Protein AF-A0A9J7DCD7-F1 (afdb_monomer_lite)

pLDDT: mean 76.03, std 17.45, range [35.69, 95.81]

Radius of gyration: 17.98 Å; chains: 1; bounding box: 31×50×54 Å

Structure (mmCIF, N/CA/C/O backbone):
data_AF-A0A9J7DCD7-F1
#
_entry.id   AF-A0A9J7DCD7-F1
#
loop_
_atom_site.group_PDB
_atom_site.id
_atom_site.type_symbol
_atom_site.label_atom_id
_atom_site.label_alt_id
_atom_site.label_comp_id
_atom_site.label_asym_id
_atom_site.label_entity_id
_atom_site.label_seq_id
_atom_site.pdbx_PDB_ins_code
_atom_site.Cartn_x
_atom_site.Cartn_y
_atom_site.Cartn_z
_atom_site.occupancy
_atom_site.B_iso_or_equiv
_atom_site.auth_seq_id
_atom_site.auth_comp_id
_atom_site.auth_asym_id
_atom_site.auth_atom_id
_atom_site.pdbx_PDB_model_num
ATOM 1 N N . ILE A 1 1 ? -4.444 -31.155 -40.9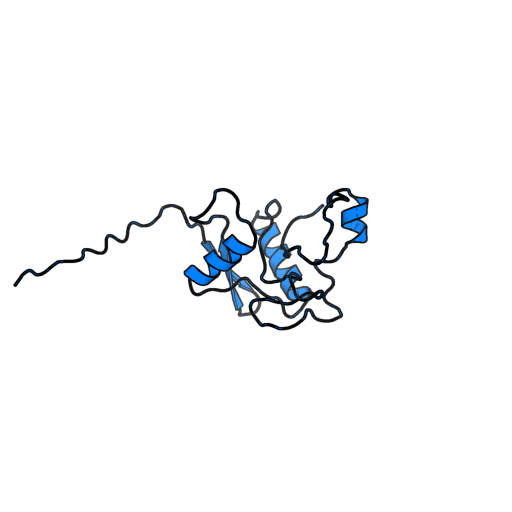01 1.00 42.91 1 ILE A N 1
ATOM 2 C CA . ILE A 1 1 ? -4.929 -30.760 -39.558 1.00 42.91 1 ILE A CA 1
ATOM 3 C C . ILE A 1 1 ? -3.760 -30.957 -38.599 1.00 42.91 1 ILE A C 1
ATOM 5 O O . ILE A 1 1 ? -3.302 -32.080 -38.454 1.00 42.91 1 ILE A O 1
ATOM 9 N N . PHE A 1 2 ? -3.175 -29.875 -38.080 1.00 35.69 2 PHE A N 1
ATOM 10 C CA . PHE A 1 2 ? -2.098 -29.944 -37.087 1.00 35.69 2 PHE A CA 1
ATOM 11 C C . PHE A 1 2 ? -2.682 -29.474 -35.760 1.00 35.69 2 PHE A C 1
ATOM 13 O O . PHE A 1 2 ? -3.041 -28.308 -35.616 1.00 35.69 2 PHE A O 1
ATOM 20 N N . ILE A 1 3 ? -2.843 -30.404 -34.822 1.00 47.34 3 ILE A N 1
ATOM 21 C CA . ILE A 1 3 ? -3.266 -30.094 -33.458 1.00 47.34 3 ILE A CA 1
ATOM 22 C C . ILE A 1 3 ? -2.012 -29.619 -32.723 1.00 47.34 3 ILE A C 1
ATOM 24 O O . ILE A 1 3 ? -1.199 -30.423 -32.274 1.00 47.34 3 ILE A O 1
ATOM 28 N N . LEU A 1 4 ? -1.825 -28.301 -32.659 1.00 46.22 4 LEU A N 1
ATOM 29 C CA . LEU A 1 4 ? -0.849 -27.684 -31.767 1.00 46.22 4 LEU A CA 1
ATOM 30 C C . LEU A 1 4 ? -1.364 -27.844 -30.334 1.00 46.22 4 LEU A C 1
ATOM 32 O O . LEU A 1 4 ? -2.202 -27.072 -29.872 1.00 46.22 4 LEU A O 1
ATOM 36 N N . PHE A 1 5 ? -0.869 -28.861 -29.631 1.00 48.94 5 PHE A N 1
ATOM 37 C CA . PHE A 1 5 ? -0.942 -28.900 -28.176 1.00 48.94 5 PHE A CA 1
ATOM 38 C C . PHE A 1 5 ? -0.051 -27.777 -27.643 1.00 48.94 5 PHE A C 1
ATOM 40 O O . PHE A 1 5 ? 1.160 -27.936 -27.494 1.00 48.94 5 PHE A O 1
ATOM 47 N N . PHE A 1 6 ? -0.653 -26.619 -27.376 1.00 50.31 6 PHE A N 1
ATOM 48 C CA . PHE A 1 6 ? -0.058 -25.608 -26.513 1.00 50.31 6 PHE A CA 1
ATOM 49 C C . PHE A 1 6 ? -0.032 -26.207 -25.104 1.00 50.31 6 PHE A C 1
ATOM 51 O O . PHE A 1 6 ? -0.970 -26.063 -24.321 1.00 50.31 6 PHE A O 1
ATOM 58 N N . VAL A 1 7 ? 1.014 -26.975 -24.801 1.00 55.09 7 VAL A N 1
ATOM 59 C CA . VAL A 1 7 ? 1.309 -27.357 -23.425 1.00 55.09 7 VAL A CA 1
ATOM 60 C C . VAL A 1 7 ? 1.691 -26.054 -22.739 1.00 55.09 7 VAL A C 1
ATOM 62 O O . VAL A 1 7 ? 2.806 -25.559 -22.898 1.00 55.09 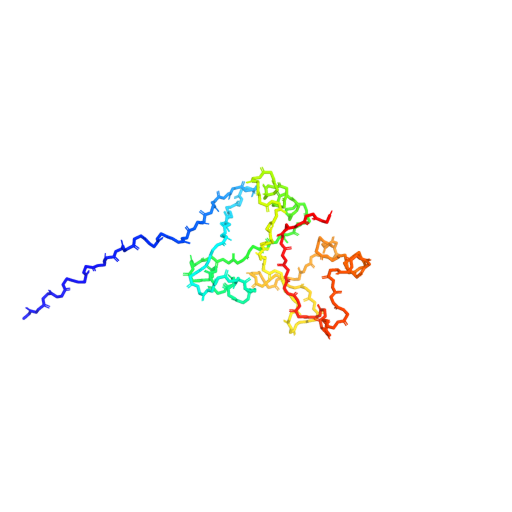7 VAL A O 1
ATOM 65 N N . LEU A 1 8 ? 0.731 -25.451 -22.037 1.00 56.94 8 LEU A N 1
ATOM 66 C CA . LEU A 1 8 ? 1.012 -24.406 -21.068 1.00 56.94 8 LEU A CA 1
ATOM 67 C C . LEU A 1 8 ? 1.868 -25.062 -19.988 1.00 56.94 8 LEU A C 1
ATOM 69 O O . LEU A 1 8 ? 1.356 -25.616 -19.017 1.00 56.94 8 LEU A O 1
ATOM 73 N N . PHE A 1 9 ? 3.184 -25.042 -20.186 1.00 49.84 9 PHE A N 1
ATOM 74 C CA . PHE A 1 9 ? 4.126 -25.224 -19.101 1.00 49.84 9 PHE A CA 1
ATOM 75 C C . PHE A 1 9 ? 3.864 -24.071 -18.133 1.00 49.84 9 PHE A C 1
ATOM 77 O O . PHE A 1 9 ? 4.403 -22.974 -18.276 1.00 49.84 9 PHE A O 1
ATOM 84 N N . PHE A 1 10 ? 2.982 -24.310 -17.161 1.00 54.31 10 PHE A N 1
ATOM 85 C CA . PHE A 1 10 ? 2.968 -23.577 -15.907 1.00 54.31 10 PHE A CA 1
ATOM 86 C C . PHE A 1 10 ? 4.304 -23.888 -15.241 1.00 54.31 10 PHE A C 1
ATOM 88 O O . PHE A 1 10 ? 4.406 -24.786 -14.413 1.00 54.31 10 PHE A O 1
ATOM 95 N N . SER A 1 11 ? 5.356 -23.195 -15.665 1.00 52.72 11 SER A N 1
ATOM 96 C CA . SER A 1 11 ? 6.583 -23.104 -14.896 1.00 52.72 11 SER A CA 1
ATOM 97 C C . SER A 1 11 ? 6.201 -22.369 -13.615 1.00 52.72 11 SER A C 1
ATOM 99 O O . SER A 1 11 ? 5.861 -21.184 -13.697 1.00 52.72 11 SER A O 1
ATOM 101 N N . PRO A 1 12 ? 6.188 -23.023 -12.438 1.00 50.84 12 PRO A N 1
ATOM 102 C CA . PRO A 1 12 ? 6.014 -22.297 -11.196 1.00 50.84 12 PRO A CA 1
ATOM 103 C C . PRO A 1 12 ? 7.245 -21.411 -11.063 1.00 50.84 12 PRO A C 1
ATOM 105 O O . PRO A 1 12 ? 8.328 -21.908 -10.775 1.00 50.84 12 PRO A O 1
ATOM 108 N N . CYS A 1 13 ? 7.100 -20.117 -11.362 1.00 53.44 13 CYS A N 1
ATOM 109 C CA . CYS A 1 13 ? 8.169 -19.145 -11.195 1.00 53.44 13 CYS A CA 1
ATOM 110 C C . CYS A 1 13 ? 8.575 -19.170 -9.713 1.00 53.44 13 CYS A C 1
ATOM 112 O O . CYS A 1 13 ? 7.793 -18.721 -8.864 1.00 53.44 13 CYS A O 1
ATOM 114 N N . PRO A 1 14 ? 9.755 -19.710 -9.358 1.00 49.47 14 PRO A N 1
ATOM 115 C CA . PRO A 1 14 ? 10.227 -19.724 -7.988 1.00 49.47 14 PRO A CA 1
ATOM 116 C C . PRO A 1 14 ? 10.776 -18.328 -7.686 1.00 49.47 14 PRO A C 1
ATOM 118 O O . PRO A 1 14 ? 11.978 -18.106 -7.651 1.00 49.47 14 PRO A O 1
ATOM 121 N N . GLY A 1 15 ? 9.886 -17.346 -7.555 1.00 54.12 15 GLY A N 1
ATOM 122 C CA . GLY A 1 15 ? 10.289 -15.943 -7.419 1.00 54.12 15 GLY A CA 1
ATOM 123 C C . GLY A 1 15 ? 9.246 -15.020 -6.801 1.00 54.12 15 GLY A C 1
ATOM 124 O O . GLY A 1 15 ? 9.576 -13.910 -6.397 1.00 54.12 15 GLY A O 1
ATOM 125 N N . GLN A 1 16 ? 7.998 -15.465 -6.662 1.00 58.97 16 GLN A N 1
ATOM 126 C CA . GLN A 1 16 ? 6.912 -14.621 -6.175 1.00 58.97 16 GLN A CA 1
ATOM 127 C C . GLN A 1 16 ? 6.481 -15.052 -4.770 1.00 58.97 16 GLN A C 1
ATOM 129 O O . GLN A 1 16 ? 5.580 -15.869 -4.595 1.00 58.97 16 GLN A O 1
ATOM 134 N N . ARG A 1 17 ? 7.141 -14.510 -3.740 1.00 77.19 17 ARG A N 1
ATOM 135 C CA . ARG A 1 17 ? 6.702 -14.669 -2.344 1.00 77.19 17 ARG A CA 1
ATOM 136 C C . ARG A 1 17 ? 5.630 -13.625 -2.022 1.00 77.19 17 ARG A C 1
ATOM 138 O O . ARG A 1 17 ? 5.950 -12.579 -1.458 1.00 77.19 17 ARG A O 1
ATOM 145 N N . ILE A 1 18 ? 4.385 -13.918 -2.405 1.00 87.88 18 ILE A N 1
ATOM 146 C CA . ILE A 1 18 ? 3.208 -13.159 -1.965 1.00 87.88 18 ILE A CA 1
ATOM 147 C C . ILE A 1 18 ? 2.647 -13.794 -0.695 1.00 87.88 18 ILE A C 1
ATOM 149 O O . ILE A 1 18 ? 2.290 -14.970 -0.685 1.00 87.88 18 ILE A O 1
ATOM 153 N N . THR A 1 19 ? 2.538 -12.994 0.359 1.00 91.12 19 THR A N 1
ATOM 154 C CA . THR A 1 19 ? 1.863 -13.358 1.607 1.00 91.12 19 THR A CA 1
ATOM 155 C C . THR A 1 19 ? 0.447 -12.797 1.583 1.00 91.12 19 THR A C 1
ATOM 157 O O . THR A 1 19 ? 0.258 -11.624 1.272 1.00 91.12 19 THR A O 1
ATOM 160 N N . THR A 1 20 ? -0.545 -13.619 1.922 1.00 92.75 20 THR A N 1
ATOM 161 C CA . THR A 1 20 ? -1.944 -13.177 2.036 1.00 92.75 20 THR A CA 1
ATOM 162 C C . THR A 1 20 ? -2.295 -12.958 3.498 1.00 92.75 20 THR A C 1
ATOM 164 O O . THR A 1 20 ? -1.969 -13.798 4.337 1.00 92.75 20 THR A O 1
ATOM 167 N N . ILE A 1 21 ? -2.964 -11.850 3.802 1.00 92.00 21 ILE A N 1
ATOM 168 C CA . ILE A 1 21 ? -3.376 -11.493 5.162 1.00 92.00 21 ILE A CA 1
ATOM 169 C C . ILE A 1 21 ? -4.824 -11.015 5.160 1.00 92.00 21 ILE A C 1
ATOM 171 O O . ILE A 1 21 ? -5.322 -10.544 4.140 1.00 92.00 21 ILE A O 1
ATOM 175 N N . HIS A 1 22 ? -5.487 -11.122 6.306 1.00 92.06 22 HIS A N 1
ATOM 176 C CA . HIS A 1 22 ? -6.851 -10.637 6.488 1.00 92.06 22 HIS A CA 1
ATOM 177 C C . HIS A 1 22 ? -6.855 -9.630 7.635 1.00 92.06 22 HIS A C 1
ATOM 179 O O . HIS A 1 22 ? -6.460 -9.977 8.746 1.00 92.06 22 HIS A O 1
ATOM 185 N N . LEU A 1 23 ? -7.279 -8.399 7.355 1.00 89.31 23 LEU A N 1
ATOM 186 C CA . LEU A 1 23 ? -7.428 -7.326 8.340 1.00 89.31 23 LEU A CA 1
ATOM 187 C C . LEU A 1 23 ? -8.816 -6.708 8.159 1.00 89.31 23 LEU A C 1
ATOM 189 O O . LEU A 1 23 ? -9.169 -6.316 7.049 1.00 89.31 23 LEU A O 1
ATOM 193 N N . ASP A 1 24 ? -9.607 -6.665 9.232 1.00 86.75 24 ASP A N 1
ATOM 194 C CA . ASP A 1 24 ? -10.950 -6.061 9.264 1.00 86.75 24 ASP A CA 1
ATOM 195 C C . ASP A 1 24 ? -11.890 -6.536 8.139 1.00 86.75 24 ASP A C 1
ATOM 197 O O . ASP A 1 24 ? -12.629 -5.760 7.538 1.00 86.75 24 ASP A O 1
ATOM 201 N N . GLY A 1 25 ? -11.837 -7.833 7.814 1.00 87.94 25 GLY A N 1
ATOM 202 C CA . GLY A 1 25 ? -12.650 -8.436 6.751 1.00 87.94 25 GLY A CA 1
ATOM 203 C C . GLY A 1 25 ? -12.152 -8.170 5.325 1.00 87.94 25 GLY A C 1
ATOM 204 O O . GLY A 1 25 ? -12.760 -8.656 4.374 1.00 87.94 25 GLY A O 1
ATOM 205 N N . VAL A 1 26 ? -11.034 -7.457 5.159 1.00 91.06 26 VAL A N 1
ATOM 206 C CA . VAL A 1 26 ? -10.390 -7.203 3.865 1.00 91.06 26 VAL A CA 1
ATOM 207 C C . VAL A 1 26 ? -9.172 -8.109 3.700 1.00 91.06 26 VAL A C 1
ATOM 209 O O . VAL A 1 26 ? -8.347 -8.250 4.605 1.00 91.06 26 VAL A O 1
ATOM 212 N N . 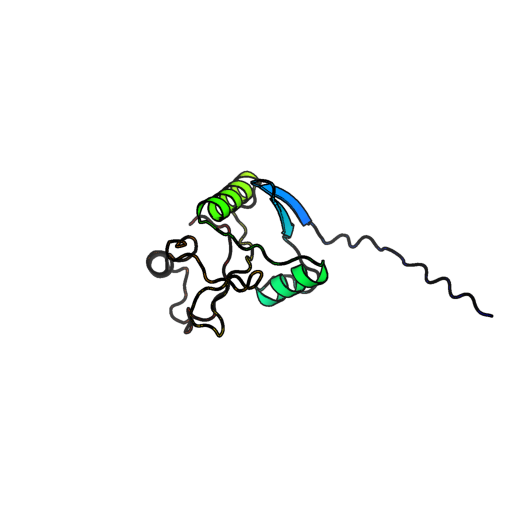GLN A 1 27 ? -9.051 -8.724 2.524 1.00 94.31 27 GLN A N 1
ATOM 213 C CA . GLN A 1 27 ? -7.892 -9.527 2.150 1.00 94.31 27 GLN A CA 1
ATOM 214 C C . GLN A 1 27 ? -6.827 -8.647 1.485 1.00 94.31 27 GLN A C 1
ATOM 216 O O . GLN A 1 27 ? -7.106 -7.962 0.502 1.00 94.31 27 GLN A O 1
ATOM 221 N N . TYR A 1 28 ? -5.599 -8.700 1.997 1.00 95.00 28 TYR A N 1
ATOM 222 C CA . TYR A 1 28 ? -4.446 -7.994 1.441 1.00 95.00 28 TYR A CA 1
ATOM 223 C C . TYR A 1 28 ? -3.368 -8.972 0.983 1.00 95.00 28 TYR A C 1
ATOM 225 O O . TYR A 1 28 ? -3.189 -10.050 1.553 1.00 95.00 28 TYR A O 1
ATOM 233 N N . PHE A 1 29 ? -2.608 -8.546 -0.024 1.00 95.00 29 PHE A N 1
ATOM 234 C CA . PHE A 1 29 ? -1.493 -9.288 -0.598 1.00 95.00 29 PHE A CA 1
ATOM 235 C C . PHE A 1 29 ? -0.213 -8.477 -0.431 1.00 95.00 29 PHE A C 1
ATOM 237 O O . PHE A 1 29 ? -0.110 -7.352 -0.916 1.00 95.00 29 PHE A O 1
ATOM 244 N N . ILE A 1 30 ? 0.770 -9.057 0.245 1.00 92.88 30 ILE A N 1
ATOM 245 C CA . ILE A 1 30 ? 2.064 -8.435 0.507 1.00 92.88 30 ILE A CA 1
ATOM 246 C C . ILE A 1 30 ? 3.098 -9.125 -0.370 1.00 92.88 30 ILE A C 1
ATOM 248 O O . ILE A 1 30 ? 3.364 -10.314 -0.187 1.00 92.88 30 ILE A O 1
ATOM 252 N N . SER A 1 31 ? 3.707 -8.383 -1.293 1.00 90.81 31 SER A N 1
ATOM 253 C CA . SER A 1 31 ? 4.850 -8.873 -2.061 1.00 90.81 31 SER A CA 1
ATOM 254 C C . SER A 1 31 ? 6.135 -8.176 -1.644 1.00 90.81 31 SER A C 1
ATOM 256 O O . SER A 1 31 ? 6.176 -6.955 -1.517 1.00 90.81 31 SER A O 1
ATOM 258 N N . ARG A 1 32 ? 7.203 -8.961 -1.491 1.00 86.31 32 ARG A N 1
ATOM 259 C CA . ARG A 1 32 ? 8.575 -8.458 -1.296 1.00 86.31 32 ARG A CA 1
ATOM 260 C C . ARG A 1 32 ? 9.419 -8.495 -2.566 1.00 86.31 32 ARG A C 1
ATOM 262 O O . ARG A 1 32 ? 10.569 -8.078 -2.549 1.00 86.31 32 ARG A O 1
ATOM 269 N N . MET A 1 33 ? 8.882 -9.068 -3.638 1.00 84.12 33 MET A N 1
ATOM 270 C CA . MET A 1 33 ? 9.609 -9.336 -4.875 1.00 84.12 33 MET A CA 1
ATOM 271 C C . MET A 1 33 ? 8.735 -8.976 -6.073 1.00 84.12 33 MET A C 1
ATOM 273 O O . MET A 1 33 ? 7.508 -8.947 -5.984 1.00 84.12 33 MET A O 1
ATOM 277 N N . ASN A 1 34 ? 9.375 -8.688 -7.198 1.00 83.94 34 ASN A N 1
ATOM 278 C CA . ASN A 1 34 ? 8.713 -8.450 -8.473 1.00 83.94 34 ASN A CA 1
ATOM 279 C C . ASN A 1 34 ? 9.588 -9.025 -9.601 1.00 83.94 34 ASN A C 1
ATOM 281 O O . ASN A 1 34 ? 10.801 -9.139 -9.417 1.00 83.94 34 ASN A O 1
ATOM 285 N N . PRO A 1 35 ? 9.008 -9.376 -10.759 1.00 84.56 35 PRO A N 1
ATOM 286 C CA . PRO A 1 35 ? 9.760 -9.966 -11.863 1.00 84.56 35 PRO A CA 1
ATOM 287 C C . PRO A 1 35 ? 10.506 -8.938 -12.732 1.00 84.56 35 PRO A C 1
ATOM 289 O O . PRO A 1 35 ? 11.212 -9.338 -13.652 1.00 84.56 35 PRO A O 1
ATOM 292 N N . TYR A 1 36 ? 10.326 -7.633 -12.499 1.00 81.88 36 TYR A N 1
ATOM 293 C CA . TYR A 1 36 ? 10.794 -6.577 -13.402 1.00 81.88 36 TYR A CA 1
ATOM 294 C C . TYR A 1 36 ? 12.162 -6.004 -13.014 1.00 81.88 36 TYR A C 1
ATOM 296 O O . TYR A 1 36 ? 12.930 -5.619 -13.890 1.00 81.88 36 TYR A O 1
ATOM 304 N N . SER A 1 37 ? 12.463 -5.914 -11.717 1.00 81.88 37 SER A N 1
ATOM 305 C CA . SER A 1 37 ? 13.680 -5.277 -11.204 1.00 81.88 37 SER A CA 1
ATOM 306 C C . SER A 1 37 ? 14.053 -5.812 -9.814 1.00 81.88 37 SER A C 1
ATOM 308 O O . SER A 1 37 ? 13.149 -6.098 -9.025 1.00 81.88 37 SER A O 1
ATOM 310 N N . PRO A 1 38 ? 15.353 -5.904 -9.463 1.00 77.44 38 PRO A N 1
ATOM 311 C CA . PRO A 1 38 ? 15.782 -6.224 -8.097 1.00 77.44 38 PRO A CA 1
ATOM 312 C C . PRO A 1 38 ? 15.317 -5.180 -7.070 1.00 77.44 38 PRO A C 1
ATOM 314 O O . PRO A 1 38 ? 15.027 -5.532 -5.929 1.00 77.44 38 PRO A O 1
ATOM 317 N N . GLU A 1 39 ? 15.180 -3.918 -7.483 1.00 76.50 39 GLU A N 1
ATOM 318 C CA . GLU A 1 39 ? 14.638 -2.835 -6.661 1.00 76.50 39 GLU A CA 1
ATOM 319 C C . GLU A 1 39 ? 13.290 -2.366 -7.206 1.00 76.50 39 GLU A C 1
ATOM 321 O O . GLU A 1 39 ? 13.144 -2.057 -8.393 1.00 76.50 39 GLU A O 1
ATOM 326 N N . LEU A 1 40 ? 12.286 -2.301 -6.332 1.00 79.06 40 LEU A N 1
ATOM 327 C CA . LEU A 1 40 ? 10.929 -1.929 -6.711 1.00 79.06 40 LEU A CA 1
ATOM 328 C C . LEU A 1 40 ? 10.673 -0.443 -6.436 1.00 79.06 40 LEU A C 1
ATOM 330 O O . LEU A 1 40 ? 10.568 -0.024 -5.280 1.00 79.06 40 LEU A O 1
ATOM 334 N N . ASN A 1 41 ? 10.493 0.349 -7.495 1.00 86.62 41 ASN A N 1
ATOM 335 C CA . ASN A 1 41 ? 9.941 1.703 -7.386 1.00 86.62 41 ASN A CA 1
ATOM 336 C C . ASN A 1 41 ? 8.400 1.684 -7.414 1.00 86.62 41 ASN A C 1
ATOM 338 O O . ASN A 1 41 ? 7.788 0.659 -7.717 1.00 86.62 41 ASN A O 1
ATOM 342 N N . TYR A 1 42 ? 7.767 2.819 -7.114 1.00 88.50 42 TYR A N 1
ATOM 343 C CA . TYR A 1 42 ? 6.308 2.916 -7.020 1.00 88.50 42 TYR A CA 1
ATOM 344 C C . TYR A 1 42 ? 5.589 2.530 -8.310 1.00 88.50 42 TYR A C 1
ATOM 346 O O . TYR A 1 42 ? 4.609 1.793 -8.264 1.00 88.50 42 TYR A O 1
ATOM 354 N N . PHE A 1 43 ? 6.066 3.004 -9.463 1.00 89.75 43 PHE A N 1
ATOM 355 C CA . PHE A 1 43 ? 5.415 2.736 -10.745 1.00 89.75 43 PHE A CA 1
ATOM 356 C C . PHE A 1 43 ? 5.485 1.254 -11.099 1.00 89.75 43 PHE A C 1
ATOM 358 O O . PHE A 1 43 ? 4.492 0.681 -11.544 1.00 89.75 43 PHE A O 1
ATOM 365 N N . LEU A 1 44 ? 6.626 0.616 -10.831 1.00 90.56 44 LEU A N 1
ATOM 366 C CA . LEU A 1 44 ? 6.771 -0.827 -10.982 1.00 90.56 44 LEU A CA 1
ATOM 367 C C . LEU A 1 44 ? 5.887 -1.587 -9.983 1.00 90.56 44 LEU A C 1
ATOM 369 O O . LEU A 1 44 ? 5.286 -2.587 -10.363 1.00 90.56 44 LEU A O 1
ATOM 373 N N . ALA A 1 45 ? 5.746 -1.115 -8.738 1.00 91.50 45 ALA A N 1
ATOM 374 C CA . ALA A 1 45 ? 4.856 -1.733 -7.748 1.00 91.50 45 ALA A CA 1
ATOM 375 C C . ALA A 1 45 ? 3.393 -1.650 -8.184 1.00 91.50 45 ALA A C 1
ATOM 377 O O . ALA A 1 45 ? 2.661 -2.637 -8.130 1.00 91.50 45 ALA A O 1
ATOM 378 N N . TYR A 1 46 ? 2.994 -0.480 -8.679 1.00 92.69 46 TYR A N 1
ATOM 379 C CA . TYR A 1 46 ? 1.669 -0.238 -9.221 1.00 92.69 46 TYR A CA 1
ATOM 380 C C . TYR A 1 46 ? 1.392 -1.171 -10.403 1.00 92.69 46 TYR A C 1
ATOM 382 O O . TYR A 1 46 ? 0.410 -1.912 -10.384 1.00 92.69 46 TYR A O 1
ATOM 390 N N . GLN A 1 47 ? 2.283 -1.203 -11.400 1.00 92.56 47 GLN A N 1
ATOM 391 C CA . GLN A 1 47 ? 2.150 -2.079 -12.568 1.00 92.56 47 GLN A CA 1
ATOM 392 C C . GLN A 1 47 ? 2.123 -3.559 -12.184 1.00 92.56 47 GLN A C 1
ATOM 394 O O . GLN A 1 47 ? 1.332 -4.319 -12.740 1.00 92.56 47 GLN A O 1
ATOM 399 N N . TYR A 1 48 ? 2.935 -3.964 -11.209 1.00 92.25 48 TYR A N 1
ATOM 400 C CA . TYR A 1 48 ? 2.978 -5.339 -10.736 1.00 92.25 48 TYR A CA 1
ATOM 401 C C . TYR A 1 48 ? 1.675 -5.775 -10.064 1.00 92.25 48 TYR A C 1
ATOM 403 O O . TYR A 1 48 ? 1.147 -6.836 -10.382 1.00 92.25 48 TYR A O 1
ATOM 411 N N . CYS A 1 49 ? 1.091 -4.949 -9.193 1.00 94.00 49 CYS A N 1
ATOM 412 C CA . CYS A 1 49 ? -0.229 -5.254 -8.641 1.00 94.00 49 CYS A CA 1
ATOM 413 C C . CYS A 1 49 ? -1.278 -5.379 -9.756 1.00 94.00 49 CYS A C 1
ATOM 415 O O . CYS A 1 49 ? -2.055 -6.333 -9.760 1.00 94.00 49 CYS A O 1
ATOM 417 N N . ARG A 1 50 ? -1.258 -4.471 -10.742 1.00 94.88 50 ARG A N 1
ATOM 418 C CA . ARG A 1 50 ? -2.200 -4.495 -11.872 1.00 94.88 50 ARG A CA 1
ATOM 419 C C . ARG A 1 50 ? -2.039 -5.731 -12.759 1.00 94.88 50 ARG A C 1
ATOM 421 O O . ARG A 1 50 ? -3.050 -6.254 -13.219 1.00 94.88 50 ARG A O 1
ATOM 428 N N . SER A 1 51 ? -0.818 -6.226 -12.974 1.00 93.31 51 SER A N 1
ATOM 429 C CA . SER A 1 51 ? -0.584 -7.438 -13.776 1.00 93.31 51 SER A CA 1
ATOM 430 C C . SER A 1 51 ? -1.116 -8.712 -13.111 1.00 93.31 51 SER A C 1
ATOM 432 O O . SER A 1 51 ? -1.386 -9.692 -13.802 1.00 93.31 51 SER A O 1
ATOM 434 N N . LEU A 1 52 ? -1.346 -8.676 -11.796 1.00 92.50 52 LEU A N 1
ATOM 435 C CA . LEU A 1 52 ? -1.981 -9.745 -11.021 1.00 92.50 52 LEU A CA 1
ATOM 436 C C . LEU A 1 52 ? -3.501 -9.566 -10.866 1.00 92.50 52 LEU A C 1
ATOM 438 O O . LEU A 1 52 ? -4.129 -10.321 -10.129 1.00 92.50 52 LEU A O 1
ATOM 442 N N . GLY A 1 53 ? -4.103 -8.559 -11.509 1.00 94.44 53 GLY A N 1
ATOM 443 C CA . GLY A 1 53 ? -5.515 -8.216 -11.305 1.00 94.44 53 GLY A CA 1
ATOM 444 C C . GLY A 1 53 ? -5.811 -7.602 -9.930 1.00 94.44 53 GLY A C 1
ATOM 445 O O . GLY A 1 53 ? -6.967 -7.539 -9.521 1.00 94.44 53 GLY A O 1
ATOM 446 N N . LEU A 1 54 ? -4.778 -7.148 -9.218 1.00 95.06 54 LEU A N 1
ATOM 447 C CA . LEU A 1 54 ? -4.865 -6.477 -7.924 1.00 95.06 54 LEU A CA 1
ATOM 448 C C . LEU A 1 54 ? -4.654 -4.963 -8.088 1.00 95.06 54 LEU A C 1
ATOM 450 O O . LEU A 1 54 ? -4.407 -4.441 -9.177 1.00 95.06 54 LEU A O 1
ATOM 454 N N . GLN A 1 55 ? -4.716 -4.237 -6.978 1.00 95.75 55 GLN A N 1
ATOM 455 C CA . GLN A 1 55 ? -4.338 -2.828 -6.899 1.00 95.75 55 GLN A CA 1
ATOM 456 C C . GLN A 1 55 ? -3.535 -2.580 -5.625 1.00 95.75 55 GLN A C 1
ATOM 458 O O . GLN A 1 55 ? -3.702 -3.301 -4.641 1.00 95.75 55 GLN A O 1
ATOM 463 N N . LEU A 1 56 ? -2.661 -1.570 -5.643 1.00 95.81 56 LEU A N 1
ATOM 464 C CA . LEU A 1 56 ? -1.986 -1.143 -4.421 1.00 95.81 56 LEU A CA 1
ATOM 465 C C . LEU A 1 56 ? -3.029 -0.741 -3.368 1.00 95.81 56 LEU A C 1
ATOM 467 O O . LEU A 1 56 ? -4.068 -0.162 -3.695 1.00 95.81 56 LEU A O 1
ATOM 471 N N . ALA A 1 57 ? -2.745 -1.057 -2.106 1.00 95.06 57 ALA A N 1
ATOM 472 C CA . ALA A 1 57 ? -3.679 -0.825 -1.013 1.00 95.06 57 ALA A CA 1
ATOM 473 C C . ALA A 1 57 ? -3.939 0.674 -0.805 1.00 95.06 57 ALA A C 1
ATOM 475 O O . ALA A 1 57 ? -3.029 1.499 -0.909 1.00 95.06 57 ALA A O 1
ATOM 476 N N . SER A 1 58 ? -5.186 1.019 -0.510 1.00 93.19 58 SER A N 1
ATOM 477 C CA . SER A 1 58 ? -5.612 2.327 -0.006 1.00 93.19 58 SER A CA 1
ATOM 478 C C . SER A 1 58 ? -6.215 2.141 1.374 1.00 93.19 58 SER A C 1
ATOM 480 O O . SER A 1 58 ? -6.852 1.117 1.625 1.00 93.19 58 SER A O 1
ATOM 482 N N . PHE A 1 59 ? -6.065 3.135 2.240 1.00 91.06 59 PHE A N 1
ATOM 483 C CA . PHE A 1 59 ? -6.625 3.096 3.585 1.00 91.06 59 PHE A CA 1
ATOM 484 C C . PHE A 1 59 ? -7.644 4.215 3.767 1.00 91.06 59 PHE A C 1
ATOM 486 O O . PHE A 1 59 ? -7.383 5.374 3.458 1.00 91.06 59 PHE A O 1
ATOM 493 N N . GLU A 1 60 ? -8.820 3.856 4.272 1.00 86.50 60 GLU A N 1
ATOM 494 C CA . GLU A 1 60 ? -9.899 4.813 4.546 1.00 86.50 60 GLU A CA 1
ATOM 495 C C . GLU A 1 60 ? -9.622 5.643 5.802 1.00 86.50 60 GLU A C 1
ATOM 497 O O . GLU A 1 60 ? -10.035 6.798 5.892 1.00 86.50 60 GLU A O 1
ATOM 502 N N . THR A 1 61 ? -8.927 5.048 6.775 1.00 87.19 61 THR A N 1
ATOM 503 C CA . THR A 1 61 ? -8.661 5.653 8.079 1.00 87.19 61 THR A CA 1
ATOM 504 C C . THR A 1 61 ? -7.232 5.375 8.532 1.00 87.19 61 THR A C 1
ATOM 506 O O . THR A 1 61 ? -6.609 4.395 8.101 1.00 87.19 61 THR A O 1
ATOM 509 N N . LYS A 1 62 ? -6.711 6.247 9.399 1.00 85.50 62 LYS A N 1
ATOM 510 C CA . LYS A 1 62 ? -5.361 6.139 9.963 1.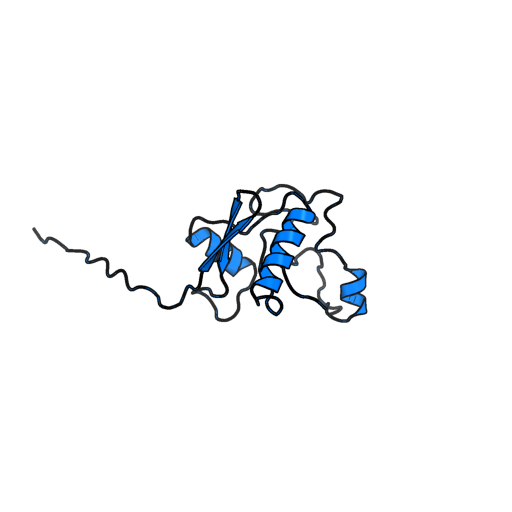00 85.50 62 LYS A CA 1
ATOM 511 C C . LYS A 1 62 ? -5.174 4.815 10.702 1.00 85.50 62 LYS A C 1
ATOM 513 O O . LYS A 1 62 ? -4.168 4.142 10.513 1.00 85.50 62 LYS A O 1
ATOM 518 N N . GLU A 1 63 ? -6.195 4.385 11.431 1.00 87.44 63 GLU A N 1
ATOM 519 C CA . GLU A 1 63 ? -6.199 3.156 12.225 1.00 87.44 63 GLU A CA 1
ATOM 520 C C . GLU A 1 63 ? -6.009 1.916 11.340 1.00 87.44 63 GLU A C 1
ATOM 522 O O . GLU A 1 63 ? -5.287 0.992 11.711 1.00 87.44 63 GLU A O 1
ATOM 527 N N . LYS A 1 64 ? -6.585 1.899 10.126 1.00 89.44 64 LYS A N 1
ATOM 528 C CA . LYS A 1 64 ? -6.364 0.804 9.163 1.00 89.44 64 LYS A CA 1
ATOM 529 C C . LYS A 1 64 ? -4.912 0.761 8.671 1.00 89.44 64 LYS A C 1
ATOM 531 O O . LYS A 1 64 ? -4.339 -0.323 8.544 1.00 89.44 64 LYS A O 1
ATOM 536 N N . ALA A 1 65 ? -4.301 1.920 8.417 1.00 89.19 65 ALA A N 1
ATOM 537 C CA . ALA A 1 65 ? -2.893 2.006 8.018 1.00 89.19 65 ALA A CA 1
ATOM 538 C C . ALA A 1 65 ? -1.938 1.617 9.167 1.00 89.19 65 ALA A C 1
ATOM 540 O O . ALA A 1 65 ? -0.941 0.919 8.948 1.00 89.19 65 ALA A O 1
ATOM 541 N N . GLU A 1 66 ? -2.271 1.997 10.401 1.00 88.25 66 GLU A N 1
ATOM 542 C CA . GLU A 1 66 ? -1.556 1.603 11.619 1.00 88.25 66 GLU A CA 1
ATOM 543 C C . GLU A 1 66 ? -1.677 0.104 11.898 1.00 88.25 66 GLU A C 1
ATOM 545 O O . GLU A 1 66 ? -0.676 -0.541 12.216 1.00 88.25 66 GLU A O 1
ATOM 550 N N . SER A 1 67 ? -2.867 -0.473 11.719 1.00 91.19 67 SER A N 1
ATOM 551 C CA . SER A 1 67 ? -3.116 -1.915 11.839 1.00 91.19 67 SER A CA 1
ATOM 552 C C . SER A 1 67 ? -2.254 -2.703 10.849 1.00 91.19 67 SER A C 1
ATOM 554 O O . SER A 1 67 ? -1.539 -3.628 11.245 1.00 91.19 67 SER A O 1
ATOM 556 N N . MET A 1 68 ? -2.208 -2.269 9.583 1.00 92.06 68 MET A N 1
ATOM 557 C CA . MET A 1 68 ? -1.315 -2.843 8.571 1.00 92.06 68 MET A CA 1
ATOM 558 C C . MET A 1 68 ? 0.158 -2.736 8.984 1.00 92.06 68 MET A C 1
ATOM 560 O O . MET A 1 68 ? 0.903 -3.712 8.912 1.00 92.06 68 MET A O 1
ATOM 564 N N . THR A 1 69 ? 0.588 -1.562 9.442 1.00 89.81 69 THR A N 1
ATOM 565 C CA . THR A 1 69 ? 1.980 -1.321 9.848 1.00 89.81 69 THR A CA 1
ATOM 566 C C . THR A 1 69 ? 2.374 -2.185 11.045 1.00 89.81 69 THR A C 1
ATOM 568 O O . THR A 1 69 ? 3.433 -2.810 11.039 1.00 89.81 69 THR A O 1
ATOM 571 N N . THR A 1 70 ? 1.500 -2.283 12.043 1.00 91.12 70 THR A N 1
ATOM 572 C CA . THR A 1 70 ? 1.680 -3.127 13.230 1.00 91.12 70 THR A CA 1
ATOM 573 C C . THR A 1 70 ? 1.757 -4.598 12.848 1.00 91.12 70 THR A C 1
ATOM 575 O O . THR A 1 70 ? 2.656 -5.308 13.302 1.00 91.12 70 THR A O 1
ATOM 578 N N . TYR A 1 71 ? 0.868 -5.055 11.964 1.00 91.88 71 TYR A N 1
ATOM 579 C CA . TYR A 1 71 ? 0.912 -6.414 11.438 1.00 91.88 71 TYR A CA 1
ATOM 580 C C . TYR A 1 71 ? 2.259 -6.703 10.767 1.00 91.88 71 TYR A C 1
ATOM 582 O O . TYR A 1 71 ? 2.912 -7.693 11.098 1.00 91.88 71 TYR A O 1
ATOM 590 N N . LEU A 1 72 ? 2.695 -5.830 9.851 1.00 90.88 72 LEU A N 1
ATOM 591 C CA . LEU A 1 72 ? 3.949 -6.000 9.118 1.00 90.88 72 LEU A CA 1
ATOM 592 C C . LEU A 1 72 ? 5.139 -6.092 10.077 1.00 90.88 72 LEU A C 1
ATOM 594 O O . LEU A 1 72 ? 5.961 -6.999 9.944 1.00 90.88 72 LEU A O 1
ATOM 598 N N . LYS A 1 73 ? 5.199 -5.219 11.085 1.00 89.50 73 LYS A N 1
ATOM 599 C CA . LYS A 1 73 ? 6.237 -5.256 12.125 1.00 89.50 73 LYS A CA 1
ATOM 600 C C . LYS A 1 73 ? 6.233 -6.577 12.890 1.00 89.50 73 LYS A C 1
ATOM 602 O O . LYS A 1 73 ? 7.262 -7.250 12.939 1.00 89.50 73 LYS A O 1
ATOM 607 N N . ASN A 1 74 ? 5.077 -6.985 13.412 1.00 91.94 74 ASN A N 1
ATOM 608 C CA . ASN A 1 74 ? 4.931 -8.213 14.199 1.00 91.94 74 ASN A CA 1
ATOM 609 C C . ASN A 1 74 ? 5.232 -9.478 13.380 1.00 91.94 74 ASN A C 1
ATOM 611 O O . ASN A 1 74 ? 5.720 -10.466 13.921 1.00 91.94 74 ASN A O 1
ATOM 615 N N . ALA A 1 75 ? 4.993 -9.439 12.069 1.00 89.81 75 ALA A N 1
ATOM 616 C CA . ALA A 1 75 ? 5.328 -10.511 11.136 1.00 89.81 75 ALA A CA 1
ATOM 617 C C . ALA A 1 75 ? 6.817 -10.530 10.719 1.00 89.81 75 ALA A C 1
ATOM 619 O O . ALA A 1 75 ? 7.201 -11.311 9.846 1.00 89.81 75 ALA A O 1
ATOM 620 N N . GLY A 1 76 ? 7.663 -9.687 11.323 1.00 89.69 76 GLY A N 1
ATOM 621 C CA . GLY A 1 76 ? 9.100 -9.616 11.043 1.00 89.69 76 GLY A CA 1
ATOM 622 C C . GLY A 1 76 ? 9.462 -8.766 9.822 1.00 89.69 76 GLY A C 1
ATOM 623 O O . GLY A 1 76 ? 10.595 -8.835 9.345 1.00 89.69 76 GLY A O 1
ATOM 624 N N . TYR A 1 77 ? 8.531 -7.957 9.309 1.00 88.06 77 TYR A N 1
ATOM 625 C CA . TYR A 1 77 ? 8.760 -7.065 8.170 1.00 88.06 77 TYR A CA 1
ATOM 626 C C . TYR A 1 77 ? 9.106 -5.620 8.562 1.00 88.06 77 TYR A C 1
ATOM 628 O O . TYR A 1 77 ? 9.124 -4.757 7.694 1.00 88.06 77 TYR A O 1
ATOM 636 N N . GLY A 1 78 ? 9.422 -5.339 9.830 1.00 82.88 78 GLY A N 1
ATOM 637 C CA . GLY A 1 78 ? 9.707 -3.972 10.304 1.00 82.88 78 GLY A CA 1
ATOM 638 C C . GLY A 1 78 ? 10.894 -3.267 9.628 1.00 82.88 78 GLY A C 1
ATOM 639 O O . GLY A 1 78 ? 10.973 -2.045 9.663 1.00 82.88 78 GLY A O 1
ATOM 640 N N . ASN A 1 79 ? 11.783 -4.022 8.974 1.00 81.56 79 ASN A N 1
ATOM 641 C CA . ASN A 1 79 ? 12.948 -3.497 8.252 1.00 81.56 79 ASN A CA 1
ATOM 642 C C . ASN A 1 79 ? 12.685 -3.231 6.754 1.00 81.56 79 ASN A C 1
ATOM 644 O O . ASN A 1 79 ? 13.636 -2.968 6.018 1.00 81.56 79 ASN A O 1
ATOM 648 N N . TYR A 1 80 ? 11.441 -3.360 6.283 1.00 82.81 80 TYR A N 1
ATOM 649 C CA . TYR A 1 80 ? 11.077 -3.214 4.872 1.00 82.81 80 TYR A CA 1
ATOM 650 C C . TYR A 1 80 ? 10.013 -2.144 4.679 1.00 82.81 80 TYR A C 1
ATOM 652 O O . TYR A 1 80 ? 8.981 -2.203 5.341 1.00 82.81 80 TYR A O 1
ATOM 660 N N . ASP A 1 81 ? 10.204 -1.295 3.669 1.00 82.31 81 ASP A N 1
ATOM 661 C CA . ASP A 1 81 ? 9.170 -0.378 3.205 1.00 82.31 81 ASP A CA 1
ATOM 662 C C . ASP A 1 81 ? 8.302 -1.011 2.105 1.00 82.31 81 ASP A C 1
ATOM 664 O O . ASP A 1 81 ? 8.802 -1.528 1.100 1.00 82.31 81 ASP A O 1
ATOM 668 N N . PHE A 1 82 ? 6.984 -0.896 2.239 1.00 88.88 82 PHE A N 1
ATOM 669 C CA . PHE A 1 82 ? 6.005 -1.418 1.286 1.00 88.88 82 PHE A CA 1
ATOM 670 C C . PHE A 1 82 ? 5.249 -0.294 0.599 1.00 88.88 82 PHE A C 1
ATOM 672 O O . PHE A 1 82 ? 4.757 0.618 1.248 1.00 88.88 82 PHE A O 1
ATOM 679 N N . TRP A 1 83 ? 5.104 -0.368 -0.720 1.00 91.44 83 TRP A N 1
ATOM 680 C CA . TRP A 1 83 ? 4.329 0.617 -1.466 1.00 91.44 83 TRP A CA 1
ATOM 681 C C . TRP A 1 83 ? 2.828 0.512 -1.184 1.00 91.44 83 TRP A C 1
ATOM 683 O O . TRP A 1 83 ? 2.262 -0.579 -1.157 1.00 91.44 83 TRP A O 1
ATOM 693 N N . THR A 1 84 ? 2.179 1.667 -1.059 1.00 93.31 84 THR A N 1
ATOM 694 C CA . THR A 1 84 ? 0.715 1.803 -1.047 1.00 93.31 84 THR A CA 1
ATOM 695 C C . THR A 1 84 ? 0.259 2.572 -2.282 1.00 93.31 84 THR A C 1
ATOM 697 O O . THR A 1 84 ? 1.081 3.055 -3.053 1.00 93.31 84 THR A O 1
ATOM 700 N N . SER A 1 85 ? -1.047 2.705 -2.501 1.00 93.50 85 SER A N 1
ATOM 701 C CA . SER A 1 85 ? -1.576 3.452 -3.651 1.00 93.50 85 SER A CA 1
ATOM 702 C C . SER A 1 85 ? -1.480 4.972 -3.497 1.00 93.50 85 SER A C 1
ATOM 704 O O . SER A 1 85 ? -1.769 5.682 -4.460 1.00 93.50 85 SER A O 1
ATOM 706 N N . GLY A 1 86 ? -1.066 5.470 -2.329 1.00 90.31 86 GLY A N 1
ATOM 707 C CA . GLY A 1 86 ? -0.972 6.894 -2.032 1.00 90.31 86 GLY A CA 1
ATOM 708 C C . GLY A 1 86 ? 0.067 7.592 -2.901 1.00 90.31 86 GLY A C 1
ATOM 709 O O . GLY A 1 86 ? 1.223 7.164 -2.967 1.00 90.31 86 GLY A O 1
ATOM 710 N N . ASN A 1 87 ? -0.339 8.661 -3.582 1.00 86.06 87 ASN A N 1
ATOM 711 C CA . ASN A 1 87 ? 0.538 9.428 -4.459 1.00 86.06 87 ASN A CA 1
ATOM 712 C C . ASN A 1 87 ? 0.067 10.889 -4.581 1.00 86.06 87 ASN A C 1
ATOM 714 O O . ASN A 1 87 ? -1.109 11.186 -4.380 1.00 86.06 87 ASN A O 1
ATOM 718 N N . ARG A 1 88 ? 0.990 11.800 -4.900 1.00 80.69 88 ARG A N 1
ATOM 719 C CA . ARG A 1 88 ? 0.741 13.246 -5.056 1.00 80.69 88 ARG A CA 1
ATOM 720 C C . ARG A 1 88 ? 1.140 13.795 -6.435 1.00 80.69 88 ARG A C 1
ATOM 722 O O . ARG A 1 88 ? 0.875 14.960 -6.742 1.00 80.69 88 ARG A O 1
ATOM 729 N N . LEU A 1 89 ? 1.774 12.957 -7.262 1.00 80.25 89 LEU A N 1
ATOM 730 C CA . LEU A 1 89 ? 2.288 13.296 -8.582 1.00 80.25 89 LEU A CA 1
ATOM 731 C C . LEU A 1 89 ? 1.151 13.753 -9.496 1.00 80.25 89 LEU A C 1
ATOM 733 O O . LEU A 1 89 ? 0.194 13.026 -9.747 1.00 80.25 89 LEU A O 1
ATOM 737 N N . GLY A 1 90 ? 1.294 14.968 -10.021 1.00 76.00 90 GLY A N 1
ATOM 738 C CA . GLY A 1 90 ? 0.374 15.560 -10.993 1.00 76.00 90 GLY A CA 1
ATOM 739 C C . GLY A 1 90 ? -0.863 16.231 -10.392 1.00 76.00 90 GLY A C 1
ATOM 740 O O . GLY A 1 90 ? -1.488 17.033 -11.077 1.00 76.00 90 GLY A O 1
ATOM 741 N N . THR A 1 91 ? -1.198 15.971 -9.127 1.00 74.81 91 THR A N 1
ATOM 742 C CA . THR A 1 91 ? -2.412 16.507 -8.482 1.00 74.81 91 THR A CA 1
ATOM 743 C C . THR A 1 91 ? -2.110 17.610 -7.477 1.00 74.81 91 THR A C 1
ATOM 745 O O . THR A 1 91 ? -2.983 18.419 -7.178 1.00 74.81 91 THR A O 1
ATOM 748 N N . GLY A 1 92 ? -0.892 17.650 -6.926 1.00 74.69 92 GLY A N 1
ATOM 749 C CA . GLY A 1 92 ? -0.557 18.604 -5.870 1.00 74.69 92 GLY A CA 1
ATOM 750 C C . GLY A 1 92 ? -1.318 18.350 -4.560 1.00 74.69 92 GLY A C 1
ATOM 751 O O . GLY A 1 92 ? -1.307 19.204 -3.681 1.00 74.69 92 GLY A O 1
ATOM 752 N N . MET A 1 93 ? -1.965 17.190 -4.415 1.00 78.62 93 MET A N 1
ATOM 753 C CA . MET A 1 93 ? -2.628 16.717 -3.197 1.00 78.62 93 MET A CA 1
ATOM 754 C C . MET A 1 93 ? -2.579 15.187 -3.132 1.00 78.62 93 MET A C 1
ATOM 756 O O . MET A 1 93 ? -2.558 14.532 -4.175 1.00 78.62 93 MET A O 1
ATOM 760 N N . PHE A 1 94 ? -2.543 14.606 -1.935 1.00 81.50 94 PHE A N 1
ATOM 761 C CA . PHE A 1 94 ? -2.489 13.152 -1.807 1.00 81.50 94 PHE A CA 1
ATOM 762 C C . PHE A 1 94 ? -3.808 12.506 -2.235 1.00 81.50 94 PHE A C 1
ATOM 764 O O . PHE A 1 94 ? -4.871 12.802 -1.683 1.00 81.50 94 PHE A O 1
ATOM 771 N N . LEU A 1 95 ? -3.713 11.611 -3.217 1.00 87.06 95 LEU A N 1
ATOM 772 C CA . LEU A 1 95 ? -4.804 10.782 -3.706 1.00 87.06 95 LEU A CA 1
ATOM 773 C C . LEU A 1 95 ? -4.451 9.304 -3.551 1.00 87.06 95 LEU A C 1
ATOM 775 O O . LEU A 1 95 ? -3.311 8.876 -3.756 1.00 87.06 95 LEU A O 1
ATOM 779 N N . TRP A 1 96 ? -5.465 8.506 -3.248 1.00 91.50 96 TRP A N 1
ATOM 780 C CA . TRP A 1 96 ? -5.395 7.060 -3.363 1.00 91.50 96 TRP A CA 1
ATOM 781 C C . TRP A 1 96 ? -5.592 6.659 -4.821 1.00 91.50 96 TRP A C 1
ATOM 783 O O . TRP A 1 96 ? -6.711 6.663 -5.325 1.00 91.50 96 TRP A O 1
ATOM 793 N N . MET A 1 97 ? -4.523 6.275 -5.519 1.00 91.19 97 MET A N 1
ATOM 794 C CA . MET A 1 97 ? -4.600 5.956 -6.954 1.00 91.19 97 MET A CA 1
ATOM 795 C C . MET A 1 97 ? -5.486 4.745 -7.280 1.00 91.19 97 MET A C 1
ATOM 797 O O . MET A 1 97 ? -5.875 4.559 -8.431 1.00 91.19 97 MET A O 1
ATOM 801 N N . SER A 1 98 ? -5.789 3.903 -6.293 1.00 92.88 98 SER A N 1
ATOM 802 C CA . SER A 1 98 ? -6.687 2.756 -6.439 1.00 92.88 98 SER A CA 1
ATOM 803 C C . SER A 1 98 ? -8.172 3.130 -6.367 1.00 92.88 98 SER A C 1
ATOM 805 O O . SER A 1 98 ? -8.990 2.430 -6.957 1.00 92.88 98 SER A O 1
ATOM 807 N N . THR A 1 99 ? -8.533 4.214 -5.670 1.00 92.25 99 THR A N 1
ATOM 808 C CA . THR A 1 99 ? -9.932 4.648 -5.476 1.00 92.25 99 THR A CA 1
ATOM 809 C C . THR A 1 99 ? -10.248 5.989 -6.136 1.00 92.25 99 THR A C 1
ATOM 811 O O . THR A 1 99 ? -11.415 6.312 -6.331 1.00 92.25 99 THR A O 1
ATOM 814 N N . GLY A 1 100 ? -9.227 6.780 -6.471 1.00 90.12 100 GLY A N 1
ATOM 815 C CA . GLY A 1 100 ? -9.362 8.154 -6.956 1.00 90.12 100 GLY A CA 1
ATOM 816 C C . GLY A 1 100 ? -9.778 9.157 -5.876 1.00 90.12 100 GLY A C 1
ATOM 817 O O . GLY A 1 100 ? -10.019 10.319 -6.195 1.00 90.12 100 GLY A O 1
ATOM 818 N N . LEU A 1 101 ? -9.877 8.733 -4.612 1.00 90.69 101 LEU A N 1
ATOM 819 C CA . LEU A 1 101 ? -10.316 9.588 -3.513 1.00 90.69 101 LEU A CA 1
ATOM 820 C C . LEU A 1 101 ? -9.130 10.323 -2.875 1.00 90.69 101 LEU A C 1
ATOM 822 O O . LEU A 1 101 ? -8.039 9.749 -2.766 1.00 90.69 101 LEU A O 1
ATOM 826 N N . PRO A 1 102 ? -9.328 11.572 -2.420 1.00 88.44 102 PRO A N 1
ATOM 827 C CA . PRO A 1 102 ? -8.330 12.260 -1.622 1.00 88.44 102 PRO A CA 1
ATOM 828 C C . PRO A 1 102 ? -8.143 11.581 -0.270 1.00 88.44 102 PRO A C 1
ATOM 830 O O . PRO A 1 102 ? -9.014 10.857 0.220 1.00 88.44 102 PRO A O 1
ATOM 833 N N . PHE A 1 103 ? -6.993 11.835 0.343 1.00 84.19 103 PHE A N 1
ATOM 834 C CA . PHE A 1 103 ? -6.780 11.455 1.732 1.00 84.19 103 PHE A CA 1
ATOM 835 C C . PHE A 1 103 ? -7.790 12.203 2.611 1.00 84.19 103 PHE A C 1
ATOM 837 O O . PHE A 1 103 ? -8.150 13.348 2.326 1.00 84.19 103 PHE A O 1
ATOM 844 N N . ASN A 1 104 ? -8.270 11.551 3.673 1.00 77.44 104 ASN A N 1
ATOM 845 C CA . ASN A 1 104 ? -9.111 12.230 4.654 1.00 77.44 104 ASN A CA 1
ATOM 846 C C . ASN A 1 104 ? -8.306 13.385 5.279 1.00 77.44 104 ASN A C 1
ATOM 848 O O . ASN A 1 104 ? -7.101 13.252 5.473 1.00 77.44 104 ASN A O 1
ATOM 852 N N . ALA A 1 105 ? -8.947 14.512 5.596 1.00 65.31 105 ALA A N 1
ATOM 853 C CA . ALA A 1 105 ? -8.268 15.706 6.109 1.00 65.31 105 ALA A CA 1
ATOM 854 C C . ALA A 1 105 ? -7.484 15.446 7.410 1.00 65.31 105 ALA A C 1
ATOM 856 O O . ALA A 1 105 ? -6.535 16.158 7.712 1.00 65.31 105 ALA A O 1
ATOM 857 N N . THR A 1 106 ? -7.876 14.419 8.167 1.00 66.75 106 THR A N 1
ATOM 858 C CA . THR A 1 106 ? -7.208 13.965 9.395 1.00 66.75 106 THR A CA 1
ATOM 859 C C . THR A 1 106 ? -6.228 12.810 9.174 1.00 66.75 106 THR A C 1
ATOM 861 O O . THR A 1 106 ? -5.658 12.294 10.131 1.00 66.75 106 THR A O 1
ATOM 864 N N . PHE A 1 107 ? -6.044 12.357 7.934 1.00 71.69 107 PHE A N 1
ATOM 865 C CA . PHE A 1 107 ? -5.138 11.268 7.588 1.00 71.69 107 PHE A CA 1
ATOM 866 C C . PHE A 1 107 ? -3.712 11.819 7.442 1.00 71.69 107 PHE A C 1
ATOM 868 O O . PHE A 1 107 ? -3.245 12.105 6.343 1.00 71.69 107 PHE A O 1
ATOM 875 N N . ASP A 1 108 ? -3.022 11.965 8.570 1.00 71.00 108 ASP A N 1
ATOM 876 C CA . ASP A 1 108 ? -1.642 12.464 8.687 1.00 71.00 108 ASP A CA 1
ATOM 877 C C . ASP A 1 108 ? -0.591 11.335 8.759 1.00 71.00 108 ASP A C 1
ATOM 879 O O . ASP A 1 108 ? 0.583 11.574 9.018 1.00 71.00 108 ASP A O 1
ATOM 883 N N . PHE A 1 109 ? -0.998 10.086 8.504 1.00 73.12 109 PHE A N 1
ATOM 884 C CA . PHE A 1 109 ? -0.197 8.889 8.787 1.00 73.12 109 PHE A CA 1
ATOM 885 C C . PHE A 1 109 ? 1.189 8.865 8.120 1.00 73.12 109 PHE A C 1
ATOM 887 O O . PHE A 1 109 ? 2.147 8.370 8.710 1.00 73.12 109 PHE A O 1
ATOM 894 N N . PHE A 1 110 ? 1.304 9.375 6.891 1.00 67.81 110 PHE A N 1
ATOM 895 C CA . PHE A 1 110 ? 2.575 9.383 6.163 1.00 67.81 110 PHE A CA 1
ATOM 896 C C . PHE A 1 110 ? 3.273 10.748 6.149 1.00 67.81 110 PHE A C 1
ATOM 898 O O . PHE A 1 110 ? 4.379 10.876 5.623 1.00 67.81 110 PHE A O 1
ATOM 905 N N . GLU A 1 111 ? 2.636 11.779 6.703 1.00 61.69 111 GLU A N 1
ATOM 906 C CA . GLU A 1 111 ? 3.097 13.157 6.599 1.00 61.69 111 GLU A CA 1
ATOM 907 C C . GLU A 1 111 ? 3.633 13.641 7.944 1.00 61.69 111 GLU A C 1
ATOM 909 O O . GLU A 1 111 ? 2.971 14.355 8.681 1.00 61.69 111 GLU A O 1
ATOM 914 N N . ASN A 1 112 ? 4.886 13.287 8.231 1.00 56.09 112 ASN A N 1
ATOM 915 C CA . ASN A 1 112 ? 5.704 14.015 9.199 1.00 56.09 112 ASN A CA 1
ATOM 916 C C . ASN A 1 112 ? 6.892 14.634 8.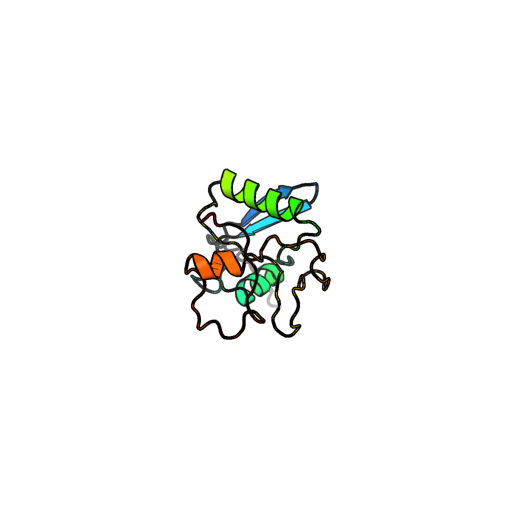461 1.00 56.09 112 ASN A C 1
ATOM 918 O O . ASN A 1 112 ? 8.048 14.231 8.614 1.00 56.09 112 ASN A O 1
ATOM 922 N N . THR A 1 113 ? 6.598 15.602 7.591 1.00 54.53 113 THR A N 1
ATOM 923 C CA . THR A 1 113 ? 7.592 16.378 6.828 1.00 54.53 113 THR A CA 1
ATOM 924 C C . THR A 1 113 ? 8.611 17.048 7.751 1.00 54.53 113 THR A C 1
ATOM 926 O O . THR A 1 113 ? 9.797 17.056 7.446 1.00 54.53 113 THR A O 1
ATOM 929 N N . ILE A 1 114 ? 8.188 17.525 8.924 1.00 54.91 114 ILE A N 1
ATOM 930 C CA . ILE A 1 114 ? 9.083 18.133 9.920 1.00 54.91 114 ILE A CA 1
ATOM 931 C C . ILE A 1 114 ? 10.040 17.095 10.520 1.00 54.91 114 ILE A C 1
ATOM 933 O O . ILE A 1 114 ? 11.249 17.309 10.506 1.00 54.91 114 ILE A O 1
ATOM 937 N N . ASP A 1 115 ? 9.543 15.939 10.965 1.00 59.16 115 ASP A N 1
ATOM 938 C CA . ASP A 1 115 ? 10.405 14.910 11.559 1.00 59.16 115 ASP A CA 1
ATOM 939 C C . ASP A 1 115 ? 11.354 14.311 10.520 1.00 59.16 115 ASP A C 1
ATOM 941 O O . ASP A 1 115 ? 12.525 14.044 10.797 1.00 59.16 115 ASP A O 1
ATOM 945 N N . SER A 1 116 ? 10.867 14.085 9.300 1.00 55.56 116 SER A N 1
ATOM 946 C CA . SER A 1 116 ? 11.642 13.499 8.204 1.00 55.56 116 SER A CA 1
ATOM 947 C C . SER A 1 116 ? 12.786 14.413 7.740 1.00 55.56 116 SER A C 1
ATOM 949 O O . SER A 1 116 ? 13.908 13.911 7.606 1.00 55.56 116 SER A O 1
ATOM 951 N N . ILE A 1 117 ? 12.557 15.732 7.659 1.00 56.62 117 ILE A N 1
ATOM 952 C CA . ILE A 1 117 ? 13.602 16.761 7.487 1.00 56.62 117 ILE A CA 1
ATOM 953 C C . ILE A 1 117 ? 14.562 16.766 8.686 1.00 56.62 117 ILE A C 1
ATOM 955 O O . ILE A 1 117 ? 15.779 16.724 8.511 1.00 56.62 117 ILE A O 1
ATOM 959 N N . GLN A 1 118 ? 14.034 16.773 9.913 1.00 57.34 118 GLN A N 1
ATOM 960 C CA . GLN A 1 118 ? 14.835 16.974 11.123 1.00 57.34 118 GLN A CA 1
ATOM 961 C C . GLN A 1 118 ? 15.765 15.801 11.457 1.00 57.34 118 GLN A C 1
ATOM 963 O O . GLN A 1 118 ? 16.811 16.005 12.066 1.00 57.34 118 GLN A O 1
ATOM 968 N N . ALA A 1 119 ? 15.436 14.586 11.020 1.00 58.00 119 ALA A N 1
ATOM 969 C CA . ALA A 1 119 ? 16.323 13.428 11.145 1.00 58.00 119 ALA A CA 1
ATOM 970 C C . ALA A 1 119 ? 16.905 12.953 9.799 1.00 58.00 119 ALA A C 1
ATOM 972 O O . ALA A 1 119 ? 17.162 11.762 9.623 1.00 58.00 119 ALA A O 1
ATOM 973 N N . GLY A 1 120 ? 17.077 13.875 8.842 1.00 53.38 120 GLY A N 1
ATOM 974 C CA . GLY A 1 120 ? 17.931 13.694 7.659 1.00 53.38 120 GLY A CA 1
ATOM 975 C C . GLY A 1 120 ? 17.571 12.519 6.747 1.00 53.38 120 GLY A C 1
ATOM 976 O O . GLY A 1 120 ? 18.459 11.961 6.115 1.00 53.38 120 GLY A O 1
ATOM 977 N N . LEU A 1 121 ? 16.297 12.103 6.715 1.00 54.44 121 LEU A N 1
ATOM 978 C CA . LEU A 1 121 ? 15.820 11.056 5.793 1.00 54.44 121 LEU A CA 1
ATOM 979 C C . LEU A 1 121 ? 15.258 11.631 4.488 1.00 54.44 121 LEU A C 1
ATOM 981 O O . LEU A 1 121 ? 14.921 10.865 3.591 1.00 54.44 121 LEU A O 1
ATOM 985 N N . LEU A 1 122 ? 15.130 12.955 4.402 1.00 49.91 122 LEU A N 1
ATOM 986 C CA . LEU A 1 122 ? 14.837 13.666 3.168 1.00 49.91 122 LEU A CA 1
ATOM 987 C C . LEU A 1 122 ? 16.094 14.427 2.766 1.00 49.91 122 LEU A C 1
ATOM 989 O O . LEU A 1 122 ? 16.580 15.259 3.539 1.00 49.91 122 LEU A O 1
ATOM 993 N N . ASP A 1 123 ? 16.610 14.152 1.571 1.00 50.56 123 ASP A N 1
ATOM 994 C CA . ASP A 1 123 ? 17.615 15.020 0.978 1.00 50.56 123 ASP A CA 1
ATOM 995 C C . ASP A 1 123 ? 16.952 16.380 0.693 1.00 50.56 123 ASP A C 1
ATOM 997 O O . ASP A 1 123 ? 15.859 16.426 0.119 1.00 50.56 123 ASP A O 1
ATOM 1001 N N . PRO A 1 124 ? 17.594 17.518 1.025 1.00 45.88 124 PRO A N 1
ATOM 1002 C CA . PRO A 1 124 ? 17.084 18.854 0.693 1.00 45.88 124 PRO A CA 1
ATOM 1003 C C . PRO A 1 124 ? 16.854 19.084 -0.815 1.00 45.88 124 PRO A C 1
ATOM 1005 O O . PRO A 1 124 ? 16.349 20.133 -1.208 1.00 45.88 124 PRO A O 1
ATOM 1008 N N . VAL A 1 125 ? 17.261 18.124 -1.654 1.00 43.44 125 VAL A N 1
ATOM 1009 C CA . VAL A 1 125 ? 17.213 18.142 -3.120 1.00 43.44 125 VAL A CA 1
ATOM 1010 C C . VAL A 1 125 ? 16.117 17.218 -3.676 1.00 43.44 125 VAL A C 1
ATOM 1012 O O . VAL A 1 125 ? 16.037 17.013 -4.883 1.00 43.44 125 VAL A O 1
ATOM 1015 N N . ASP A 1 126 ? 15.167 16.758 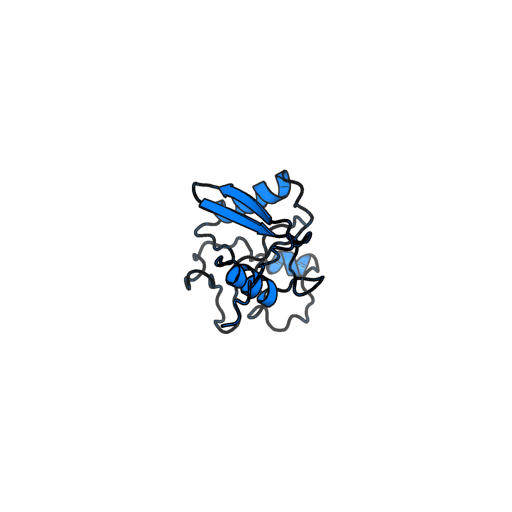-2.864 1.00 43.91 126 ASP A N 1
ATOM 1016 C CA . ASP A 1 126 ? 13.882 16.300 -3.402 1.00 43.91 126 ASP A CA 1
ATOM 1017 C C . ASP A 1 126 ? 13.040 17.538 -3.726 1.00 43.91 126 ASP A C 1
ATOM 1019 O O . ASP A 1 126 ? 12.124 17.928 -3.000 1.00 43.91 126 ASP A O 1
ATOM 1023 N N . HIS A 1 127 ? 13.379 18.209 -4.828 1.00 43.47 127 HIS A N 1
ATOM 1024 C CA . HIS A 1 127 ? 12.809 19.494 -5.251 1.00 43.47 127 HIS A CA 1
ATOM 1025 C C . HIS A 1 127 ? 11.296 19.451 -5.569 1.00 43.47 127 HIS A C 1
ATOM 1027 O O . HIS A 1 127 ? 10.741 20.404 -6.120 1.00 43.47 127 HIS A O 1
ATOM 1033 N N . ASN A 1 128 ? 10.607 18.360 -5.237 1.00 45.53 128 ASN A N 1
ATOM 1034 C CA . ASN A 1 128 ? 9.177 18.196 -5.401 1.00 45.53 128 ASN A CA 1
ATOM 1035 C C . ASN A 1 128 ? 8.587 17.176 -4.404 1.00 45.53 128 ASN A C 1
ATOM 1037 O O . ASN A 1 128 ? 8.113 16.108 -4.784 1.00 45.53 128 ASN A O 1
ATOM 1041 N N . SER A 1 129 ? 8.418 17.566 -3.140 1.00 52.38 129 SER A N 1
ATOM 1042 C CA . SER A 1 129 ? 7.487 16.890 -2.206 1.00 52.38 129 SER A CA 1
ATOM 1043 C C . SER A 1 129 ? 6.111 16.551 -2.835 1.00 52.38 129 SER A C 1
ATOM 1045 O O . SER A 1 129 ? 5.401 15.649 -2.400 1.00 52.38 129 SER A O 1
ATOM 1047 N N . ASN A 1 130 ? 5.759 17.231 -3.931 1.00 50.44 130 ASN A N 1
ATOM 1048 C CA . ASN A 1 130 ? 4.618 16.984 -4.801 1.00 50.44 130 ASN A CA 1
ATOM 1049 C C . ASN A 1 130 ? 4.684 15.721 -5.690 1.00 50.44 130 ASN A C 1
ATOM 1051 O O . ASN A 1 130 ? 3.706 15.473 -6.386 1.00 50.44 130 ASN A O 1
ATOM 1055 N N . THR A 1 131 ? 5.772 14.945 -5.739 1.00 52.97 131 THR A N 1
ATOM 1056 C CA . THR A 1 131 ? 5.873 13.760 -6.626 1.00 52.97 131 THR A CA 1
ATOM 1057 C C . THR A 1 131 ? 6.172 12.448 -5.917 1.00 52.97 131 THR A C 1
ATOM 1059 O O . THR A 1 131 ? 6.212 11.400 -6.564 1.00 52.97 131 THR A O 1
ATOM 1062 N N . SER A 1 132 ? 6.313 12.485 -4.592 1.00 62.59 132 SER A N 1
ATOM 1063 C CA . SER A 1 132 ? 6.749 11.324 -3.829 1.00 62.59 132 SER A CA 1
ATOM 1064 C C . SER A 1 132 ? 5.596 10.345 -3.543 1.00 62.59 132 SER A C 1
ATOM 1066 O O . SER A 1 132 ? 4.585 10.714 -2.933 1.00 62.59 132 SER A O 1
ATOM 1068 N N . PRO A 1 133 ? 5.718 9.079 -3.971 1.00 70.00 133 PRO A N 1
ATOM 1069 C CA . PRO A 1 133 ? 4.794 8.004 -3.601 1.00 70.00 133 PRO A CA 1
ATOM 1070 C C . PRO A 1 133 ? 4.885 7.604 -2.117 1.00 70.00 133 PRO A C 1
ATOM 1072 O O . PRO A 1 133 ? 5.938 7.748 -1.500 1.00 70.00 133 PRO A O 1
ATOM 1075 N N . GLN A 1 134 ? 3.805 7.042 -1.559 1.00 75.62 134 GLN A N 1
ATOM 1076 C CA . GLN A 1 134 ? 3.708 6.697 -0.132 1.00 75.62 134 GLN A CA 1
ATOM 1077 C C . GLN A 1 134 ? 3.985 5.220 0.171 1.00 75.62 134 GLN A C 1
ATOM 1079 O O . GLN A 1 134 ? 3.529 4.315 -0.543 1.00 75.62 134 GLN A O 1
ATOM 1084 N N . ARG A 1 135 ? 4.704 4.974 1.273 1.00 78.75 135 ARG A N 1
ATOM 1085 C CA . ARG A 1 135 ? 5.107 3.641 1.741 1.00 78.75 135 ARG A CA 1
ATOM 1086 C C . ARG A 1 135 ? 4.629 3.380 3.172 1.00 78.75 135 ARG A C 1
ATOM 1088 O O . ARG A 1 135 ? 4.652 4.281 3.997 1.00 78.75 135 ARG A O 1
ATOM 1095 N N . THR A 1 136 ? 4.237 2.148 3.480 1.00 72.38 136 THR A N 1
ATOM 1096 C CA . THR A 1 136 ? 4.036 1.647 4.850 1.00 72.38 136 THR A CA 1
ATOM 1097 C C . THR A 1 136 ? 5.282 0.927 5.356 1.00 72.38 136 THR A C 1
ATOM 1099 O O . THR A 1 136 ? 5.924 0.228 4.577 1.00 72.38 136 THR A O 1
ATOM 1102 N N . ALA A 1 137 ? 5.509 1.009 6.671 1.00 56.44 137 ALA A N 1
ATOM 1103 C CA . ALA A 1 137 ? 6.558 0.343 7.451 1.00 56.44 137 ALA A CA 1
ATOM 1104 C C . ALA A 1 137 ? 8.007 0.853 7.270 1.00 56.44 137 ALA A C 1
ATOM 1106 O O . ALA A 1 137 ? 8.724 0.421 6.386 1.00 56.44 137 ALA A O 1
ATOM 1107 N N . ARG A 1 138 ? 8.450 1.668 8.236 1.00 54.53 138 ARG A N 1
ATOM 1108 C CA . ARG A 1 138 ? 9.747 1.612 8.938 1.00 54.53 138 ARG A CA 1
ATOM 1109 C C . ARG A 1 138 ? 9.569 2.376 10.256 1.00 54.53 138 ARG A C 1
ATOM 1111 O O . ARG A 1 138 ? 8.890 3.399 10.254 1.00 54.53 138 ARG A O 1
ATOM 1118 N N . ASP A 1 139 ? 10.121 1.882 11.363 1.00 45.09 139 ASP A N 1
ATOM 1119 C CA . ASP A 1 139 ? 10.367 2.732 12.539 1.00 45.09 139 ASP A CA 1
ATOM 1120 C C . ASP A 1 139 ? 11.671 3.494 12.291 1.00 45.09 139 ASP A C 1
ATOM 1122 O O . ASP A 1 139 ? 12.653 2.892 11.847 1.00 45.09 139 ASP A O 1
ATOM 1126 N N . ARG A 1 140 ? 11.684 4.804 12.543 1.00 40.16 140 ARG A N 1
ATOM 1127 C CA . ARG A 1 140 ? 12.947 5.440 12.924 1.00 40.16 140 ARG A CA 1
ATOM 1128 C C . ARG A 1 140 ? 13.283 5.027 14.347 1.00 40.16 140 ARG A C 1
ATOM 1130 O O . ARG A 1 140 ? 12.354 5.072 15.181 1.00 40.16 140 ARG A O 1
#

Sequence (140 aa):
IFILFFVLFFSPCPGQRITTIHLDGVQYFISRMNPYSPELNYFLAYQYCRSLGLQLASFETKEKAESMTTYLKNAGYGNYDFWTSGNRLGTGMFLWMSTGLPFNATFDFFENTIDSIQAGLLDPVDHNSNTSPQRTARDR

Secondary structure (DSSP, 8-state):
-------------TT--EEEEEETTEEEEEES--SS-SS--HHHHHHHHHHTT------SSHHHHHHHHHHHIIIIITT--EE-SEE-TTTSS-EETTT-PBPPTT--TT--HHHHHHTT-S-TT---TTSPPPEE----

Foldseek 3Di:
DDPPPPPPPPPVPPWWPWDWDADPNDIDIDTPTDPPDPDDDQVNLQVRLVVVVHGFADDQDLVSLVVVLVVCVVVVNQVDKAFGQWWQAPPVFTARNVPRDGHDPPNCNQDPVVVCVVVVVDDPPPPPPRGDGGIGHYDD